Protein AF-A0A9D9ZQ38-F1 (afdb_monomer_lite)

Sequence (98 aa):
MSFVRLKSWVVQSILKEISSECWTDFEYAPDETKEKIIKSEHIESAAFEELITLLTYCQRGEKFCSGHWNSMLRGGYIKSILQRLAYLYKIEPAVEAG

pLDDT: mean 82.94, std 13.67, range [37.09, 94.94]

Secondary structure (DSSP, 8-state):
-------HHHHHHHHHHHTSGGG--TT--HHHHHHHHT-HHHHHH--HHHHHHHHHHHHHGGGTSTTHHHHHHHTTHHHHHHHHHHHHTT--------

Radius of gyration: 13.37 Å; chains: 1; bounding box: 36×29×29 Å

Structure (mmCIF, N/CA/C/O backbone):
data_AF-A0A9D9ZQ38-F1
#
_entry.id   AF-A0A9D9ZQ38-F1
#
loop_
_atom_site.group_PDB
_atom_site.id
_atom_site.type_symbol
_atom_site.label_atom_id
_atom_site.label_alt_id
_atom_site.label_comp_id
_atom_site.label_asym_id
_atom_site.label_entity_id
_atom_site.label_seq_id
_atom_site.pdbx_PDB_ins_code
_atom_site.Cartn_x
_atom_site.Cartn_y
_atom_site.Cartn_z
_atom_site.occupancy
_atom_site.B_iso_or_equiv
_atom_site.auth_seq_id
_atom_site.auth_comp_id
_atom_site.auth_asym_id
_atom_site.auth_atom_id
_atom_site.pdbx_PDB_model_num
ATOM 1 N N . MET A 1 1 ? -15.964 10.453 -18.755 1.00 37.09 1 MET A N 1
ATOM 2 C CA . MET A 1 1 ? -15.495 10.003 -17.425 1.00 37.09 1 MET A CA 1
ATOM 3 C C . MET A 1 1 ? -15.238 11.232 -16.572 1.00 37.09 1 MET A C 1
ATOM 5 O O . MET A 1 1 ? -14.286 11.954 -16.839 1.00 37.09 1 MET A O 1
ATOM 9 N N . SER A 1 2 ? -16.127 11.529 -15.625 1.00 41.75 2 SER A N 1
ATOM 10 C CA . SER A 1 2 ? -15.990 12.695 -14.747 1.00 41.75 2 SER A CA 1
ATOM 11 C C . SER A 1 2 ? -14.831 12.474 -13.780 1.00 41.75 2 SER A C 1
ATOM 13 O O . SER A 1 2 ? -14.806 11.501 -13.030 1.00 41.75 2 SER A O 1
ATOM 15 N N . PHE A 1 3 ? -13.835 13.351 -13.853 1.00 50.41 3 PHE A N 1
ATOM 16 C CA . PHE A 1 3 ? -12.615 13.268 -13.064 1.00 50.41 3 PHE A CA 1
ATOM 17 C C . PHE A 1 3 ? -12.901 13.804 -11.657 1.00 50.41 3 PHE A C 1
ATOM 19 O O . PHE A 1 3 ? -12.984 15.017 -11.462 1.00 50.41 3 PHE A O 1
ATOM 26 N N . VAL A 1 4 ? -13.067 12.921 -10.670 1.00 57.28 4 VAL A N 1
ATOM 27 C CA . VAL A 1 4 ? -13.106 13.344 -9.264 1.00 57.28 4 VAL A CA 1
ATOM 28 C C . VAL A 1 4 ? -11.686 13.746 -8.883 1.00 57.28 4 VAL A C 1
ATOM 30 O O . VAL A 1 4 ? -10.825 12.911 -8.613 1.00 57.28 4 VAL A O 1
ATOM 33 N N . ARG A 1 5 ? -11.407 15.048 -8.933 1.00 64.88 5 ARG A N 1
ATOM 34 C CA . ARG A 1 5 ? -10.124 15.591 -8.496 1.00 64.88 5 ARG A CA 1
ATOM 35 C C . ARG A 1 5 ? -10.133 15.603 -6.970 1.00 64.88 5 ARG A C 1
ATOM 37 O O . ARG A 1 5 ? -10.770 16.466 -6.370 1.00 64.88 5 ARG A O 1
ATOM 44 N N . LEU A 1 6 ? -9.447 14.643 -6.348 1.00 68.94 6 LEU A N 1
ATOM 45 C CA . LEU A 1 6 ? -9.221 14.681 -4.903 1.00 68.94 6 LEU A CA 1
ATOM 46 C C . LEU A 1 6 ? -8.562 16.015 -4.542 1.00 68.94 6 LEU A C 1
ATOM 48 O O . LEU A 1 6 ? -7.630 16.469 -5.216 1.00 68.94 6 LEU A O 1
ATOM 52 N N . LYS A 1 7 ? -9.069 16.661 -3.490 1.00 80.25 7 LYS A N 1
ATOM 53 C CA . LYS A 1 7 ? -8.482 17.906 -2.994 1.00 80.25 7 LYS A CA 1
ATOM 54 C C . LYS A 1 7 ? -7.043 17.622 -2.553 1.00 80.25 7 LYS A C 1
ATOM 56 O O . LYS A 1 7 ? -6.776 16.602 -1.920 1.00 80.25 7 LYS A O 1
ATOM 61 N N . SER A 1 8 ? -6.123 18.541 -2.855 1.00 76.00 8 SER A N 1
ATOM 62 C CA . SER A 1 8 ? -4.689 18.360 -2.566 1.00 76.00 8 SER A CA 1
ATOM 63 C C . SER A 1 8 ? -4.402 18.054 -1.093 1.00 76.00 8 SER A C 1
ATOM 65 O O . SER A 1 8 ? -3.460 17.329 -0.795 1.00 76.00 8 SER A O 1
ATOM 67 N N . TRP A 1 9 ? -5.199 18.590 -0.168 1.00 80.69 9 TRP A N 1
ATOM 68 C CA . TRP A 1 9 ? -5.004 18.346 1.260 1.00 80.69 9 TRP A CA 1
ATOM 69 C C . TRP A 1 9 ? -5.408 16.925 1.676 1.00 80.69 9 TRP A C 1
ATOM 71 O O . TRP A 1 9 ? -4.728 16.342 2.505 1.00 80.69 9 TRP A O 1
ATOM 81 N N . VAL A 1 10 ? -6.438 16.322 1.064 1.00 82.94 10 VAL A N 1
ATOM 82 C CA . VAL A 1 10 ? -6.830 14.918 1.332 1.00 82.94 10 VAL A CA 1
ATOM 83 C C . VAL A 1 10 ? -5.684 13.989 0.954 1.00 82.94 10 VAL A C 1
ATOM 85 O O . VAL A 1 10 ? -5.262 13.131 1.721 1.00 82.94 10 VAL A O 1
ATOM 88 N N . VAL A 1 11 ? -5.148 14.232 -0.237 1.00 80.62 11 VAL A N 1
ATOM 89 C CA . VAL A 1 11 ? -3.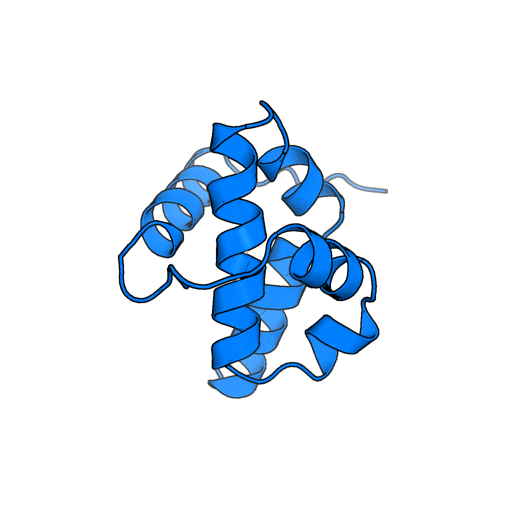974 13.568 -0.792 1.00 80.62 11 VAL A CA 1
ATOM 90 C C . VAL A 1 11 ? -2.780 13.634 0.170 1.00 80.62 11 VAL A C 1
ATOM 92 O O . VAL A 1 11 ? -2.182 12.608 0.483 1.00 80.62 11 VAL A O 1
ATOM 95 N N . GLN A 1 12 ? -2.463 14.828 0.674 1.00 82.00 12 GLN A N 1
ATOM 96 C CA . GLN A 1 12 ? -1.349 15.038 1.601 1.00 82.00 12 GLN A CA 1
ATOM 97 C C . GLN A 1 12 ? -1.586 14.381 2.965 1.00 82.00 12 GLN A C 1
ATOM 99 O O . GLN A 1 12 ? -0.647 13.829 3.533 1.00 82.00 12 GLN A O 1
ATOM 104 N N . SER A 1 13 ? -2.818 14.399 3.479 1.00 86.69 13 SER A N 1
ATOM 105 C CA . SER A 1 13 ? -3.163 13.734 4.739 1.00 86.69 13 SER A CA 1
ATOM 106 C C . SER A 1 13 ? -2.983 12.222 4.647 1.00 86.69 13 SER A C 1
ATOM 108 O O . SER A 1 13 ? -2.366 11.637 5.530 1.00 86.69 13 SER A O 1
ATOM 110 N N . ILE A 1 14 ? -3.446 11.601 3.556 1.00 84.44 14 ILE A N 1
ATOM 111 C CA . ILE A 1 14 ? -3.247 10.164 3.320 1.00 84.44 14 ILE A CA 1
ATOM 112 C C . ILE A 1 14 ? -1.754 9.855 3.227 1.00 84.44 14 ILE A C 1
ATOM 114 O O . ILE A 1 14 ? -1.285 8.959 3.915 1.00 84.44 14 ILE A O 1
ATOM 118 N N . LEU A 1 15 ? -1.003 10.621 2.426 1.00 82.31 15 LEU A N 1
ATOM 119 C CA . LEU A 1 15 ? 0.447 10.455 2.281 1.00 82.31 15 LEU A 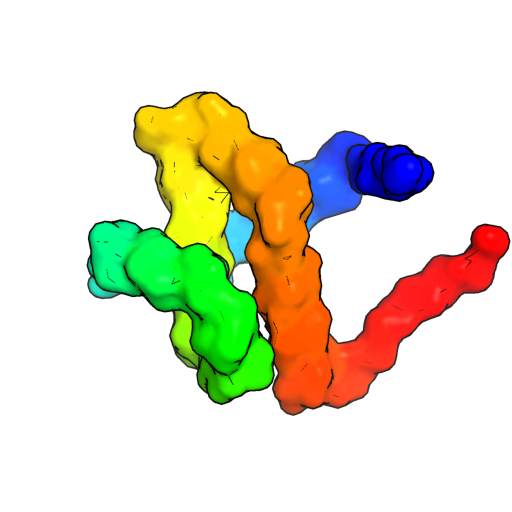CA 1
ATOM 120 C C . LEU A 1 15 ? 1.184 10.518 3.614 1.00 82.31 15 LEU A C 1
ATOM 122 O O . LEU A 1 15 ? 2.085 9.722 3.861 1.00 82.31 15 LEU A O 1
ATOM 126 N N . LYS A 1 16 ? 0.802 11.475 4.459 1.00 85.81 16 LYS A N 1
ATOM 127 C CA . LYS A 1 16 ? 1.372 11.629 5.789 1.00 85.81 16 LYS A CA 1
ATOM 128 C C . LYS A 1 16 ? 1.053 10.417 6.662 1.00 85.81 16 LYS A C 1
ATOM 130 O O . LYS A 1 16 ? 1.964 9.883 7.283 1.00 85.81 16 LYS A O 1
ATOM 135 N N . GLU A 1 17 ? -0.196 9.963 6.673 1.00 89.69 17 GLU A N 1
ATOM 136 C CA . GLU A 1 17 ? -0.626 8.838 7.507 1.00 89.69 17 GLU A CA 1
ATOM 137 C C . GLU A 1 17 ? 0.069 7.528 7.113 1.00 89.69 17 GLU A C 1
ATOM 139 O O . GLU A 1 17 ? 0.714 6.894 7.948 1.00 89.69 17 GLU A O 1
ATOM 144 N N . ILE A 1 18 ? 0.045 7.176 5.822 1.00 87.94 18 ILE A N 1
ATOM 145 C CA . ILE A 1 18 ? 0.663 5.936 5.319 1.00 87.94 18 ILE A CA 1
ATOM 146 C C . ILE A 1 18 ? 2.197 5.962 5.376 1.00 87.94 18 ILE A C 1
ATOM 148 O O . ILE A 1 18 ? 2.836 4.950 5.120 1.00 87.94 18 ILE A O 1
ATOM 152 N N . SER A 1 19 ? 2.804 7.118 5.664 1.00 84.44 19 SER A N 1
ATOM 153 C CA . SER A 1 19 ? 4.254 7.233 5.861 1.00 84.44 19 SER A CA 1
ATOM 154 C C . SER A 1 19 ? 4.714 6.906 7.283 1.00 84.44 19 SER A C 1
ATOM 156 O O . SER A 1 19 ? 5.917 6.900 7.539 1.00 84.44 19 SER A O 1
ATOM 158 N N . SER A 1 20 ? 3.783 6.668 8.210 1.00 87.94 20 SER A N 1
ATOM 159 C CA . SER A 1 20 ? 4.119 6.258 9.573 1.00 87.94 20 SER A CA 1
ATOM 160 C C . SER A 1 20 ? 4.586 4.797 9.629 1.00 87.94 20 SER A C 1
ATOM 162 O O . SER A 1 20 ? 4.274 3.981 8.759 1.00 87.94 20 SER A O 1
ATOM 164 N N . GLU A 1 21 ? 5.369 4.467 10.659 1.00 83.94 21 GLU A N 1
ATOM 165 C CA . GLU A 1 21 ? 6.060 3.173 10.768 1.00 83.94 21 GLU A CA 1
ATOM 166 C C . GLU A 1 21 ? 5.101 1.977 10.781 1.00 83.94 21 GLU A C 1
ATOM 168 O O . GLU A 1 21 ? 5.414 0.940 10.208 1.00 83.94 21 GLU A O 1
ATOM 173 N N . CYS A 1 22 ? 3.904 2.125 11.357 1.00 85.81 22 CYS A N 1
ATOM 174 C CA . CYS A 1 22 ? 2.904 1.056 11.407 1.00 85.81 22 CYS A CA 1
ATOM 175 C C . CYS A 1 22 ? 2.264 0.725 10.048 1.00 85.81 22 CYS A C 1
ATOM 177 O O . CYS A 1 22 ? 1.647 -0.328 9.917 1.00 85.81 22 CYS A O 1
ATOM 179 N N . TRP A 1 23 ? 2.425 1.593 9.045 1.00 88.25 23 TRP A N 1
ATOM 180 C CA . TRP A 1 23 ? 1.942 1.391 7.675 1.00 88.25 23 TRP A CA 1
ATOM 181 C C . TRP A 1 23 ? 3.074 1.103 6.683 1.00 88.25 23 TRP A C 1
ATOM 183 O O . TRP A 1 23 ? 2.849 1.130 5.473 1.00 88.25 23 TRP A O 1
ATOM 193 N N . THR A 1 24 ? 4.285 0.835 7.181 1.00 90.31 24 THR A N 1
ATOM 194 C CA . THR A 1 24 ? 5.467 0.613 6.349 1.00 90.31 24 THR A CA 1
ATOM 195 C C . THR A 1 24 ? 6.020 -0.792 6.548 1.00 90.31 24 THR A C 1
ATOM 197 O O . THR A 1 24 ? 6.540 -1.128 7.607 1.00 90.31 24 THR A O 1
ATOM 200 N N . ASP A 1 25 ? 5.987 -1.588 5.485 1.00 92.50 25 ASP A N 1
ATOM 201 C CA . ASP A 1 25 ? 6.709 -2.852 5.392 1.00 92.50 25 ASP A CA 1
ATOM 202 C C . ASP A 1 25 ? 8.153 -2.587 4.932 1.00 92.50 25 ASP A C 1
ATOM 204 O O . ASP A 1 25 ? 8.429 -2.273 3.770 1.00 92.50 25 ASP A O 1
ATOM 208 N N . PHE A 1 26 ? 9.106 -2.654 5.861 1.00 88.12 26 PHE A N 1
ATOM 209 C CA . PHE A 1 26 ? 10.514 -2.391 5.554 1.00 88.12 26 PHE A CA 1
ATOM 210 C C . PHE A 1 26 ? 11.193 -3.518 4.772 1.00 88.12 26 PHE A C 1
ATOM 212 O O . PHE A 1 26 ? 12.234 -3.261 4.165 1.00 88.12 26 PHE A O 1
ATOM 219 N N . GLU A 1 27 ? 10.609 -4.716 4.759 1.00 91.44 27 GLU A N 1
ATOM 220 C CA . GLU A 1 27 ? 11.178 -5.914 4.138 1.00 91.44 27 GLU A CA 1
ATOM 221 C C . GLU A 1 27 ? 10.526 -6.242 2.784 1.00 91.44 27 GLU A C 1
ATOM 223 O O . GLU A 1 27 ? 10.881 -7.237 2.152 1.00 91.44 27 GLU A O 1
ATOM 228 N N . TYR A 1 28 ? 9.618 -5.387 2.297 1.00 91.69 28 TYR A N 1
ATOM 229 C CA . TYR A 1 28 ? 8.912 -5.617 1.038 1.00 91.69 28 TYR A CA 1
ATOM 230 C C . TYR A 1 28 ? 9.851 -5.726 -0.179 1.00 91.69 28 TYR A C 1
ATOM 232 O O . TYR A 1 28 ? 10.829 -4.983 -0.321 1.00 91.69 28 TYR A O 1
ATOM 240 N N . ALA A 1 29 ? 9.496 -6.607 -1.117 1.00 92.38 29 ALA A N 1
ATOM 241 C CA . ALA A 1 29 ? 10.179 -6.768 -2.398 1.00 92.38 29 ALA A CA 1
ATOM 242 C C . ALA A 1 29 ? 9.493 -5.911 -3.487 1.00 92.38 29 ALA A C 1
ATOM 244 O O . ALA A 1 29 ? 8.357 -6.216 -3.871 1.00 92.38 29 ALA A O 1
ATOM 245 N N . PRO A 1 30 ? 10.131 -4.847 -4.024 1.00 89.69 30 PRO A N 1
ATOM 246 C CA . PRO A 1 30 ? 9.464 -3.911 -4.934 1.00 89.69 30 PRO A CA 1
ATOM 247 C C . PRO A 1 30 ? 8.959 -4.543 -6.236 1.00 89.69 30 PRO A C 1
ATOM 249 O O . PRO A 1 30 ? 7.855 -4.223 -6.676 1.00 89.69 30 PRO A O 1
ATOM 252 N N . ASP A 1 31 ? 9.744 -5.433 -6.846 1.00 89.94 31 ASP A N 1
ATOM 253 C CA . ASP A 1 31 ? 9.388 -6.060 -8.123 1.00 89.94 31 ASP A CA 1
ATOM 254 C C . ASP A 1 31 ? 8.220 -7.041 -7.963 1.00 89.94 31 ASP A C 1
ATOM 256 O O . ASP A 1 31 ? 7.242 -6.961 -8.706 1.00 89.94 31 ASP A O 1
ATOM 260 N N . GLU A 1 32 ? 8.246 -7.881 -6.927 1.00 92.12 32 GLU A N 1
ATOM 261 C CA . GLU A 1 32 ? 7.137 -8.787 -6.604 1.00 92.12 32 GLU A CA 1
ATOM 262 C C . GLU A 1 32 ? 5.858 -8.010 -6.268 1.00 92.12 32 GLU A C 1
ATOM 264 O O . GLU A 1 32 ? 4.766 -8.331 -6.741 1.00 92.12 32 GLU A O 1
ATOM 269 N N . THR A 1 33 ? 5.990 -6.930 -5.493 1.00 92.06 33 THR A N 1
ATOM 270 C CA . THR A 1 33 ? 4.845 -6.101 -5.096 1.00 92.06 33 THR A CA 1
ATOM 271 C C . THR A 1 33 ? 4.233 -5.384 -6.301 1.00 92.06 33 THR A C 1
ATOM 273 O O . THR A 1 33 ? 3.010 -5.262 -6.401 1.00 92.06 33 THR A O 1
ATOM 276 N N . LYS A 1 34 ? 5.056 -4.973 -7.273 1.00 90.69 34 LYS A N 1
ATOM 277 C CA . LYS A 1 34 ? 4.585 -4.424 -8.550 1.00 90.69 34 LYS A CA 1
ATOM 278 C C . LYS A 1 34 ? 3.768 -5.443 -9.346 1.00 90.69 34 LYS A C 1
ATOM 280 O O . LYS A 1 34 ? 2.739 -5.089 -9.915 1.00 90.69 34 LYS A O 1
ATOM 285 N N . GLU A 1 35 ? 4.204 -6.697 -9.415 1.00 91.12 35 GLU A N 1
ATOM 286 C CA . GLU A 1 35 ? 3.456 -7.736 -10.136 1.00 91.12 35 GLU A CA 1
ATOM 287 C C . GLU A 1 35 ? 2.107 -8.045 -9.482 1.00 91.12 35 GLU A C 1
ATOM 289 O O . GLU A 1 35 ? 1.123 -8.328 -10.173 1.00 91.12 35 GLU A O 1
ATOM 294 N N . LYS A 1 36 ? 2.058 -7.964 -8.151 1.00 90.69 36 LYS A N 1
ATOM 295 C CA . LYS A 1 36 ? 0.846 -8.144 -7.354 1.00 90.69 36 LYS A CA 1
ATOM 296 C C . LYS A 1 36 ? -0.137 -6.985 -7.521 1.00 90.69 36 LYS A C 1
ATOM 298 O O . LYS A 1 36 ? -1.307 -7.229 -7.796 1.00 90.69 36 LYS A O 1
ATOM 303 N N . ILE A 1 37 ? 0.321 -5.734 -7.416 1.00 90.44 37 ILE A N 1
ATOM 304 C CA . ILE A 1 37 ? -0.570 -4.559 -7.414 1.00 90.44 37 ILE A CA 1
ATOM 305 C C . ILE A 1 37 ? -1.300 -4.346 -8.746 1.00 90.44 37 ILE A C 1
ATOM 307 O O . ILE A 1 37 ? -2.413 -3.828 -8.769 1.00 90.44 37 ILE A O 1
ATOM 311 N N . ILE A 1 38 ? -0.703 -4.777 -9.861 1.00 88.94 38 ILE A N 1
ATOM 312 C CA . ILE A 1 38 ? -1.311 -4.672 -11.197 1.00 88.94 38 ILE A CA 1
ATOM 313 C C . ILE A 1 38 ? -2.519 -5.622 -11.342 1.00 88.94 38 ILE A C 1
ATOM 315 O O . ILE A 1 38 ? -3.384 -5.397 -12.188 1.00 88.94 38 ILE A O 1
ATOM 319 N N . LYS A 1 39 ? -2.617 -6.666 -10.509 1.00 89.25 39 LYS A N 1
ATOM 320 C CA . LYS A 1 39 ? -3.714 -7.641 -10.527 1.00 89.25 39 LYS A CA 1
ATOM 321 C C . LYS A 1 39 ? -4.803 -7.205 -9.544 1.00 89.25 39 LYS A C 1
ATOM 323 O O . LYS A 1 39 ? -4.651 -7.372 -8.337 1.00 89.25 39 LYS A O 1
ATOM 328 N N . SER A 1 40 ? -5.924 -6.683 -10.045 1.00 82.38 40 SER A N 1
ATOM 329 C CA . SER A 1 40 ? -7.032 -6.201 -9.198 1.00 82.38 40 SER A CA 1
ATOM 330 C C . SER A 1 40 ? -7.558 -7.269 -8.232 1.00 82.38 40 SER A C 1
ATOM 332 O O . SER A 1 40 ? -7.753 -6.988 -7.052 1.00 82.38 40 SER A O 1
ATOM 334 N N . GLU A 1 41 ? -7.675 -8.512 -8.703 1.00 89.75 41 GLU A N 1
ATOM 335 C CA . GLU A 1 41 ? -8.099 -9.679 -7.913 1.00 89.75 41 GLU A CA 1
ATOM 336 C C . GLU A 1 41 ? -7.204 -9.926 -6.688 1.00 89.75 41 GLU A C 1
ATOM 338 O O . GLU A 1 41 ? -7.654 -10.431 -5.656 1.00 89.75 41 GLU A O 1
ATOM 343 N N . HIS A 1 42 ? -5.925 -9.548 -6.779 1.00 92.44 42 HIS A N 1
ATOM 344 C CA . HIS A 1 42 ? -4.990 -9.689 -5.672 1.00 92.44 42 HIS A CA 1
ATOM 345 C C . HIS A 1 42 ? -5.313 -8.699 -4.550 1.00 92.44 42 HIS A C 1
ATOM 347 O O . HIS A 1 42 ? -5.369 -9.086 -3.389 1.00 92.44 42 HIS A O 1
ATOM 353 N N . ILE A 1 43 ? -5.615 -7.441 -4.889 1.00 93.44 43 ILE A N 1
ATOM 354 C CA . ILE A 1 43 ? -5.997 -6.417 -3.903 1.00 93.44 43 ILE A CA 1
ATOM 355 C C . ILE A 1 43 ? -7.319 -6.794 -3.221 1.00 93.44 43 ILE A C 1
ATOM 357 O O . ILE A 1 43 ? -7.463 -6.638 -2.011 1.00 93.44 43 ILE A O 1
ATOM 361 N N . GLU A 1 44 ? -8.281 -7.314 -3.984 1.00 92.44 44 GLU A N 1
ATOM 362 C CA . GLU A 1 44 ? -9.604 -7.692 -3.472 1.00 92.44 44 GLU A CA 1
ATOM 363 C C . GLU A 1 44 ? -9.554 -8.846 -2.460 1.00 92.44 44 GLU A C 1
ATOM 365 O O . GLU A 1 44 ? -10.354 -8.886 -1.521 1.00 92.44 44 GLU A O 1
ATOM 370 N N . SER A 1 45 ? -8.605 -9.769 -2.630 1.00 93.19 45 SER A N 1
ATOM 371 C CA . SER A 1 45 ? -8.439 -10.950 -1.776 1.00 93.19 45 SER A CA 1
ATOM 372 C C . SER A 1 45 ? -7.379 -10.782 -0.681 1.00 93.19 45 SER A C 1
ATOM 374 O O . SER A 1 45 ? -7.370 -11.565 0.270 1.00 93.19 45 SER A O 1
ATOM 376 N N . ALA A 1 46 ? -6.538 -9.744 -0.761 1.00 94.94 46 ALA A N 1
ATOM 377 C CA . ALA A 1 46 ? -5.421 -9.515 0.150 1.00 94.94 46 ALA A CA 1
ATOM 378 C C . ALA A 1 46 ? -5.835 -9.450 1.634 1.00 94.94 46 ALA A C 1
ATOM 380 O O . ALA A 1 46 ? -6.905 -8.935 2.002 1.00 94.94 46 ALA A O 1
ATOM 381 N N . ALA A 1 47 ? -4.951 -9.990 2.475 1.00 94.44 47 ALA A N 1
ATOM 382 C CA . ALA A 1 47 ? -4.97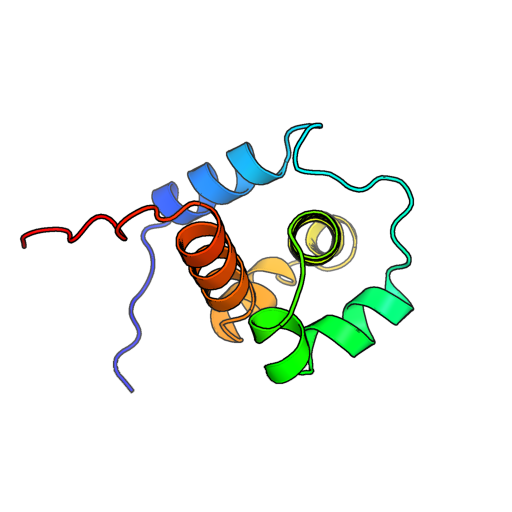5 -9.864 3.928 1.00 94.44 47 ALA A CA 1
ATOM 383 C C . ALA A 1 47 ? -4.379 -8.520 4.372 1.00 94.44 47 ALA A C 1
ATOM 385 O O . ALA A 1 47 ? -3.791 -7.799 3.568 1.00 94.44 47 ALA A O 1
ATOM 386 N N . PHE A 1 48 ? -4.534 -8.181 5.652 1.00 93.00 48 PHE A N 1
ATOM 387 C CA . PHE A 1 48 ? -4.105 -6.890 6.188 1.00 93.00 48 PHE A CA 1
ATOM 388 C C . PHE A 1 48 ? -2.617 -6.616 5.947 1.00 93.00 48 PHE A C 1
ATOM 390 O O . PHE A 1 48 ? -2.275 -5.566 5.415 1.00 93.00 48 PHE A O 1
ATOM 397 N N . GLU A 1 49 ? -1.755 -7.576 6.264 1.00 92.56 49 GLU A N 1
ATOM 398 C CA . GLU A 1 49 ? -0.301 -7.467 6.141 1.00 92.56 49 GLU A CA 1
ATOM 399 C C . GLU A 1 49 ? 0.115 -7.196 4.688 1.00 92.56 49 GLU A C 1
ATOM 401 O O . GLU A 1 49 ? 0.896 -6.290 4.420 1.00 92.56 49 GLU A O 1
ATOM 406 N N . GLU A 1 50 ? -0.494 -7.896 3.729 1.00 94.31 50 GLU A N 1
ATOM 407 C CA . GLU A 1 50 ? -0.235 -7.678 2.301 1.00 94.31 50 GLU A CA 1
ATOM 408 C C . GLU A 1 50 ? -0.727 -6.293 1.840 1.00 94.31 50 GLU A C 1
ATOM 410 O O . GLU A 1 50 ? -0.091 -5.644 1.014 1.00 94.31 50 GLU A O 1
ATOM 415 N N . LEU A 1 51 ? -1.830 -5.778 2.396 1.00 94.44 51 LEU A N 1
ATOM 416 C CA . LEU A 1 51 ? -2.286 -4.414 2.098 1.00 94.44 51 LEU A CA 1
ATOM 417 C C . LEU A 1 51 ? -1.285 -3.361 2.597 1.00 94.44 51 LEU A C 1
ATOM 419 O O . LEU A 1 51 ? -1.118 -2.339 1.926 1.00 94.44 51 LEU A O 1
ATOM 423 N N . ILE A 1 52 ? -0.590 -3.610 3.716 1.00 93.81 52 ILE A N 1
ATOM 424 C CA . ILE A 1 52 ? 0.519 -2.761 4.187 1.00 93.81 52 ILE A CA 1
ATOM 425 C C . ILE A 1 52 ? 1.676 -2.782 3.185 1.00 93.81 52 ILE A C 1
ATOM 427 O O . ILE A 1 52 ? 2.172 -1.720 2.799 1.00 93.81 52 ILE A O 1
ATOM 431 N N . THR A 1 53 ? 2.065 -3.959 2.692 1.00 94.81 53 THR A N 1
ATOM 432 C CA . THR A 1 53 ? 3.097 -4.112 1.652 1.00 94.81 53 THR A CA 1
ATOM 433 C C . THR A 1 53 ? 2.720 -3.351 0.370 1.00 94.81 53 THR A C 1
ATOM 435 O O . THR A 1 53 ? 3.517 -2.571 -0.161 1.00 94.81 53 THR A O 1
ATOM 438 N N . LEU A 1 54 ? 1.474 -3.478 -0.099 1.00 94.06 54 LEU A N 1
ATOM 439 C CA . LEU A 1 54 ? 0.977 -2.773 -1.290 1.00 94.06 54 LEU A CA 1
ATOM 440 C C . LEU A 1 54 ? 0.942 -1.244 -1.103 1.00 94.06 54 LEU A C 1
ATOM 442 O O . LEU A 1 54 ? 1.297 -0.494 -2.021 1.00 94.06 54 LEU A O 1
ATOM 446 N N . LEU A 1 55 ? 0.543 -0.759 0.079 1.00 92.50 55 LEU A N 1
ATOM 447 C CA . LEU A 1 55 ? 0.600 0.669 0.417 1.00 92.50 55 LEU A CA 1
ATOM 448 C C . LEU A 1 55 ? 2.038 1.177 0.475 1.00 92.50 55 LEU A C 1
ATOM 450 O O . LEU A 1 55 ? 2.324 2.269 -0.025 1.00 92.50 55 LEU A O 1
ATOM 454 N N . THR A 1 56 ? 2.944 0.369 1.020 1.00 92.19 56 THR A N 1
ATOM 455 C CA . THR A 1 56 ? 4.369 0.685 1.097 1.00 92.19 56 THR A CA 1
ATOM 456 C C . THR A 1 56 ? 4.962 0.868 -0.293 1.00 92.19 56 THR A C 1
ATOM 458 O O . THR A 1 56 ? 5.659 1.856 -0.532 1.00 92.19 56 THR A O 1
ATOM 461 N N . TYR A 1 57 ? 4.627 -0.010 -1.242 1.00 92.12 57 TYR A N 1
ATOM 462 C CA . TYR A 1 57 ? 5.023 0.147 -2.641 1.00 92.12 57 TYR A CA 1
ATOM 463 C C . TYR A 1 57 ? 4.536 1.481 -3.224 1.00 92.12 57 TYR A C 1
ATOM 465 O O . TYR A 1 57 ? 5.335 2.247 -3.769 1.00 92.12 57 TYR A O 1
ATOM 473 N N . CYS A 1 58 ? 3.253 1.812 -3.029 1.00 89.38 58 CYS A N 1
ATOM 474 C CA . CYS A 1 58 ? 2.680 3.068 -3.516 1.00 89.38 58 CYS A CA 1
ATOM 475 C C . CYS A 1 58 ? 3.373 4.306 -2.925 1.00 89.38 58 CYS A C 1
ATOM 477 O O . CYS A 1 58 ? 3.569 5.299 -3.628 1.00 89.38 58 CYS A O 1
ATOM 479 N N . GLN A 1 59 ? 3.715 4.270 -1.634 1.00 87.25 59 GLN A N 1
ATOM 480 C CA . GLN A 1 59 ? 4.332 5.386 -0.914 1.00 87.25 59 GLN A CA 1
ATOM 481 C C . GLN A 1 59 ? 5.813 5.543 -1.270 1.00 87.25 59 GLN A C 1
ATOM 483 O O . GLN A 1 59 ? 6.272 6.650 -1.566 1.00 87.25 59 GLN A O 1
ATOM 488 N N . ARG A 1 60 ? 6.570 4.441 -1.268 1.00 83.06 60 ARG A N 1
ATOM 489 C CA . ARG A 1 60 ? 8.027 4.465 -1.444 1.00 83.06 60 ARG A CA 1
ATOM 490 C C . ARG A 1 60 ? 8.445 4.635 -2.894 1.00 83.06 60 ARG A C 1
ATOM 492 O O . ARG A 1 60 ? 9.526 5.175 -3.120 1.00 83.06 60 ARG A O 1
ATOM 499 N N . GLY A 1 61 ? 7.611 4.255 -3.864 1.00 77.69 61 GLY A N 1
ATOM 500 C CA . GLY A 1 61 ? 7.903 4.451 -5.286 1.00 77.69 61 GLY A CA 1
ATOM 501 C C . GLY A 1 61 ? 8.151 5.919 -5.666 1.00 77.69 61 GLY A C 1
ATOM 502 O O . 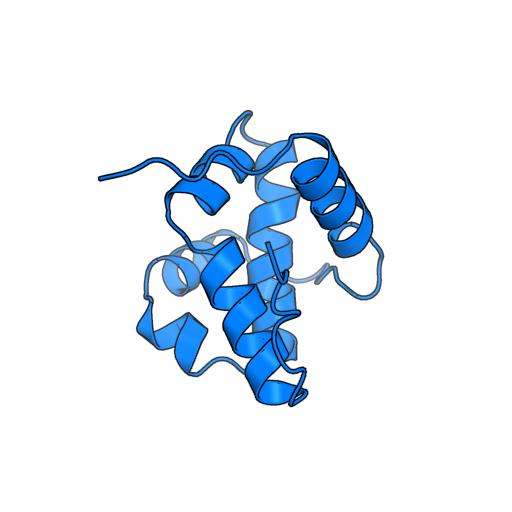GLY A 1 61 ? 8.970 6.192 -6.543 1.00 77.69 61 GLY A O 1
ATOM 503 N N . GLU A 1 62 ? 7.548 6.874 -4.946 1.00 74.44 62 GLU A N 1
ATOM 504 C CA . GLU A 1 62 ? 7.758 8.316 -5.163 1.00 74.44 62 GLU A CA 1
ATOM 505 C C . GLU A 1 62 ? 9.194 8.766 -4.834 1.00 74.44 62 GLU A C 1
ATOM 507 O O . GLU A 1 62 ? 9.694 9.715 -5.433 1.00 74.44 62 GLU A O 1
ATOM 512 N N . LYS A 1 63 ? 9.905 8.057 -3.939 1.00 66.06 63 LYS A N 1
ATOM 513 C CA . LYS A 1 63 ? 11.324 8.341 -3.649 1.00 66.06 63 LYS A CA 1
ATOM 514 C C . LYS A 1 63 ? 12.234 8.078 -4.855 1.00 66.06 63 LYS A C 1
ATOM 516 O O . LYS A 1 63 ? 13.337 8.614 -4.898 1.00 66.06 63 LYS A O 1
ATOM 521 N N . PHE A 1 64 ? 11.787 7.257 -5.805 1.00 60.19 64 PHE A N 1
ATOM 522 C CA . PHE A 1 64 ? 12.581 6.806 -6.951 1.00 60.19 64 PHE A CA 1
ATOM 523 C C . PHE A 1 64 ? 12.071 7.358 -8.286 1.00 60.19 64 PHE A C 1
ATOM 525 O O . PHE A 1 64 ? 12.848 7.503 -9.227 1.00 60.19 64 PHE A O 1
ATOM 532 N N . CYS A 1 65 ? 10.778 7.674 -8.380 1.00 63.53 65 CYS A N 1
ATOM 533 C CA . CYS A 1 65 ? 10.155 8.204 -9.584 1.00 63.53 65 CYS A CA 1
ATOM 534 C C . CYS A 1 65 ? 9.112 9.260 -9.212 1.00 63.53 65 CYS A C 1
ATOM 536 O O . CYS A 1 65 ? 8.086 8.948 -8.604 1.00 63.53 65 CYS A O 1
ATOM 538 N N . SER A 1 66 ? 9.364 10.510 -9.601 1.00 68.88 66 SER A N 1
ATOM 539 C CA . SER A 1 66 ? 8.405 11.591 -9.400 1.00 68.88 66 SER A CA 1
ATOM 540 C C . SER A 1 66 ? 7.116 11.315 -10.178 1.00 68.88 66 SER A C 1
ATOM 542 O O . SER A 1 66 ? 7.127 11.008 -11.371 1.00 68.88 66 SER A O 1
ATOM 544 N N . GLY A 1 67 ? 5.978 11.411 -9.493 1.00 78.31 67 GLY A N 1
ATOM 545 C CA . GLY A 1 67 ? 4.665 11.113 -10.057 1.00 78.31 67 GLY A CA 1
ATOM 546 C C . GLY A 1 67 ? 4.248 9.642 -9.987 1.00 78.31 67 GLY A C 1
ATOM 547 O O . GLY A 1 67 ? 3.155 9.321 -10.465 1.00 78.31 67 GLY A O 1
ATOM 548 N N . HIS A 1 68 ? 5.038 8.762 -9.363 1.00 85.88 68 HIS A N 1
ATOM 549 C CA . HIS A 1 68 ? 4.634 7.383 -9.084 1.00 85.88 68 HIS A CA 1
ATOM 550 C C . HIS A 1 68 ? 3.318 7.345 -8.304 1.00 85.88 68 HIS A C 1
ATOM 552 O O . HIS A 1 68 ? 2.371 6.661 -8.688 1.00 85.88 68 HIS A O 1
ATOM 558 N N . TRP A 1 69 ? 3.207 8.163 -7.265 1.00 83.31 69 TRP A N 1
ATOM 559 C CA . TRP A 1 69 ? 2.028 8.220 -6.419 1.00 83.31 69 TRP A CA 1
ATOM 560 C C . TRP A 1 69 ? 0.794 8.747 -7.169 1.00 83.31 69 TRP A C 1
ATOM 562 O O . TRP A 1 69 ? -0.315 8.235 -7.020 1.00 83.31 69 TRP A O 1
ATOM 572 N N . ASN A 1 70 ? 0.993 9.715 -8.068 1.00 82.88 70 ASN A N 1
ATOM 573 C CA . ASN A 1 70 ? -0.055 10.202 -8.968 1.00 82.88 70 ASN A CA 1
ATOM 574 C C . ASN A 1 70 ? -0.516 9.099 -9.940 1.00 82.88 70 ASN A C 1
ATOM 576 O O . ASN A 1 70 ? -1.710 8.977 -10.207 1.00 82.88 70 ASN A O 1
ATOM 580 N N . SER A 1 71 ? 0.407 8.264 -10.429 1.00 87.31 71 SER A N 1
ATOM 581 C CA . SER A 1 71 ? 0.076 7.073 -11.220 1.00 87.31 71 SER A CA 1
ATOM 582 C C . SER A 1 71 ? -0.732 6.064 -10.397 1.00 87.31 71 SER A C 1
ATOM 584 O O . SER A 1 71 ? -1.775 5.598 -10.856 1.00 87.31 71 SER A O 1
ATOM 586 N N . MET A 1 72 ? -0.331 5.806 -9.146 1.00 89.81 72 MET A N 1
ATOM 587 C CA . MET A 1 72 ? -1.030 4.873 -8.257 1.00 89.81 72 MET A CA 1
ATOM 588 C C . MET A 1 72 ? -2.454 5.328 -7.916 1.00 89.81 72 MET A C 1
ATOM 590 O O . MET A 1 72 ? -3.390 4.525 -7.902 1.00 89.81 72 MET A O 1
ATOM 594 N N . LEU A 1 73 ? -2.641 6.632 -7.698 1.00 85.50 73 LEU A N 1
ATOM 595 C CA . LEU A 1 73 ? -3.962 7.228 -7.517 1.00 85.50 73 LEU A CA 1
ATOM 596 C C . LEU A 1 73 ? -4.820 7.117 -8.779 1.00 85.50 73 LEU A C 1
ATOM 598 O O . LEU A 1 73 ? -5.979 6.714 -8.701 1.00 85.50 73 LEU A O 1
ATOM 602 N N . ARG A 1 74 ? -4.269 7.493 -9.940 1.00 85.25 74 ARG A N 1
ATOM 603 C CA . ARG A 1 74 ? -5.002 7.498 -11.218 1.00 85.25 74 ARG A CA 1
ATOM 604 C C . ARG A 1 74 ? -5.373 6.099 -11.682 1.00 85.25 74 ARG A C 1
ATOM 606 O O . ARG A 1 74 ? -6.437 5.936 -12.268 1.00 85.25 74 ARG A O 1
ATOM 613 N N . GLY A 1 75 ? -4.526 5.115 -11.395 1.00 87.81 75 GLY A N 1
ATOM 614 C CA . GLY A 1 75 ? -4.804 3.703 -11.633 1.00 87.81 75 GLY A CA 1
ATOM 615 C C . GLY A 1 75 ? -5.846 3.111 -10.682 1.00 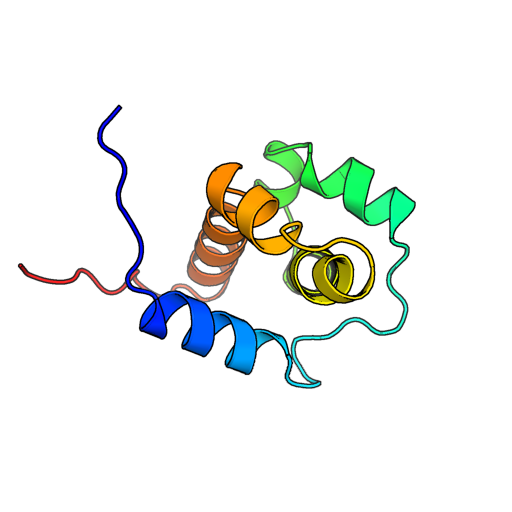87.81 75 GLY A C 1
ATOM 616 O O . GLY A 1 75 ? -6.292 1.995 -10.901 1.00 87.81 75 GLY A O 1
ATOM 617 N N . GLY A 1 76 ? -6.258 3.839 -9.637 1.00 89.50 76 GLY A N 1
ATOM 618 C CA . GLY A 1 76 ? -7.254 3.368 -8.674 1.00 89.50 76 GLY A CA 1
ATOM 619 C C . GLY A 1 76 ? -6.721 2.354 -7.657 1.00 89.50 76 GLY A C 1
ATOM 620 O O . GLY A 1 76 ? -7.504 1.846 -6.854 1.00 89.50 76 GLY A O 1
ATOM 621 N N . TYR A 1 77 ? -5.412 2.089 -7.632 1.00 91.88 77 TYR A N 1
ATOM 622 C CA . TYR A 1 77 ? -4.806 1.103 -6.733 1.00 91.88 77 TYR A CA 1
ATOM 623 C C . TYR A 1 77 ? -4.943 1.522 -5.268 1.00 91.88 77 TYR A C 1
ATOM 625 O O . TYR A 1 77 ? -5.474 0.766 -4.460 1.00 91.88 77 TYR A O 1
ATOM 633 N N . ILE A 1 78 ? -4.587 2.772 -4.940 1.00 89.75 78 ILE A N 1
ATOM 634 C CA . ILE A 1 78 ? -4.725 3.311 -3.573 1.00 89.75 78 ILE A CA 1
ATOM 635 C C . ILE A 1 78 ? -6.185 3.252 -3.112 1.00 89.75 78 ILE A C 1
ATOM 637 O O . ILE A 1 78 ? -6.465 2.847 -1.988 1.00 89.75 78 ILE A O 1
ATOM 641 N N . LYS A 1 79 ? -7.135 3.603 -3.989 1.00 89.88 79 LYS A N 1
ATOM 642 C CA . LYS A 1 79 ? -8.567 3.516 -3.677 1.00 89.88 79 LYS A CA 1
ATOM 643 C C . LYS A 1 79 ? -8.975 2.075 -3.355 1.00 89.88 79 LYS A C 1
ATOM 645 O O . LYS A 1 79 ? -9.644 1.859 -2.351 1.00 89.88 79 LYS A O 1
ATOM 650 N N . SER A 1 80 ? -8.565 1.117 -4.181 1.00 92.88 80 SER A N 1
ATOM 651 C CA . SER A 1 80 ? -8.920 -0.298 -4.020 1.00 92.88 80 SER A CA 1
ATOM 652 C C . SER A 1 80 ? -8.358 -0.875 -2.719 1.00 92.88 80 SER A C 1
ATOM 654 O O . SER A 1 80 ? -9.077 -1.546 -1.982 1.00 92.88 80 SER A O 1
ATOM 656 N N . ILE A 1 81 ? -7.111 -0.532 -2.379 1.00 93.38 81 ILE A N 1
ATOM 657 C CA . ILE A 1 81 ? -6.480 -0.936 -1.116 1.00 93.38 81 ILE A CA 1
ATOM 658 C C . ILE A 1 81 ? -7.244 -0.361 0.085 1.00 93.38 81 ILE A C 1
ATOM 660 O O . ILE A 1 81 ? -7.587 -1.098 1.008 1.00 93.38 81 ILE A O 1
ATOM 664 N N . LEU A 1 82 ? -7.582 0.933 0.060 1.00 90.62 82 LEU A N 1
ATOM 665 C CA . LEU A 1 82 ? -8.350 1.570 1.137 1.00 90.62 82 LEU A CA 1
ATOM 666 C C . LEU A 1 82 ? -9.762 0.982 1.275 1.00 90.62 82 LEU A C 1
ATOM 668 O O . LEU A 1 82 ? -10.239 0.792 2.391 1.00 90.62 82 LEU A O 1
ATOM 672 N N . GLN A 1 83 ? -10.428 0.656 0.164 1.00 91.81 83 GLN A N 1
ATOM 673 C CA . GLN A 1 83 ? -11.734 -0.011 0.184 1.00 91.81 83 GLN A CA 1
ATOM 674 C C . GLN A 1 83 ? -11.646 -1.408 0.800 1.00 91.81 83 GLN A C 1
ATOM 676 O O . GLN A 1 83 ? -12.511 -1.788 1.589 1.00 91.81 83 GLN A O 1
ATOM 681 N N . ARG A 1 84 ? -10.586 -2.160 0.486 1.00 94.19 84 ARG A N 1
ATOM 682 C CA . ARG A 1 84 ? -10.345 -3.470 1.089 1.00 94.19 84 ARG A CA 1
ATOM 683 C C . ARG A 1 84 ? -10.061 -3.362 2.588 1.00 94.19 84 ARG A C 1
ATOM 685 O O . ARG A 1 84 ? -10.636 -4.125 3.358 1.00 94.19 84 ARG A O 1
ATOM 692 N N . LEU A 1 85 ? -9.238 -2.402 3.010 1.00 91.94 85 LEU A N 1
ATOM 693 C CA . LEU A 1 85 ? -9.004 -2.123 4.431 1.00 91.94 85 LEU A CA 1
ATOM 694 C C . LEU A 1 85 ? -10.314 -1.787 5.151 1.00 91.94 85 LEU A C 1
ATOM 696 O O . LEU A 1 85 ? -10.617 -2.380 6.183 1.00 91.94 85 LEU A O 1
ATOM 700 N N . ALA A 1 86 ? -11.132 -0.904 4.575 1.00 91.38 86 ALA A N 1
ATOM 701 C CA . ALA A 1 86 ? -12.433 -0.562 5.138 1.00 91.38 86 ALA A CA 1
ATOM 702 C C . ALA A 1 86 ? -13.342 -1.794 5.278 1.00 91.38 86 ALA A C 1
ATOM 704 O O . ALA A 1 86 ? -13.971 -1.976 6.318 1.00 91.38 86 ALA A O 1
ATOM 705 N N . TYR A 1 87 ? -13.348 -2.685 4.281 1.00 92.69 87 TYR A N 1
ATOM 706 C CA . TYR A 1 87 ? -14.076 -3.952 4.345 1.00 92.69 87 TYR A CA 1
ATOM 707 C C . TYR A 1 87 ? -13.587 -4.858 5.489 1.00 92.69 87 TYR A C 1
ATOM 709 O O . TYR A 1 87 ? -14.408 -5.354 6.261 1.00 92.69 87 TYR A O 1
ATOM 717 N N . LEU A 1 88 ? -12.269 -5.049 5.637 1.00 91.69 88 LEU A N 1
ATOM 718 C CA . LEU A 1 88 ? -11.688 -5.898 6.689 1.00 91.69 88 LEU A CA 1
ATOM 719 C C . LEU A 1 88 ? -12.012 -5.388 8.099 1.00 91.69 88 LEU A C 1
ATOM 721 O O . LEU A 1 88 ? -12.339 -6.179 8.983 1.00 91.69 88 LEU A O 1
ATOM 725 N N . TYR A 1 89 ? -11.973 -4.071 8.294 1.00 89.12 89 TYR A N 1
ATOM 726 C CA . TYR A 1 89 ? -12.249 -3.438 9.585 1.00 89.12 89 TYR A CA 1
ATOM 727 C C . TYR A 1 89 ? -13.718 -3.047 9.782 1.00 89.12 89 TYR A C 1
ATOM 729 O O . TYR A 1 89 ? -14.055 -2.466 10.812 1.00 89.12 89 TYR A O 1
ATOM 737 N N . LYS A 1 90 ? -14.598 -3.368 8.820 1.00 86.31 90 LYS A N 1
ATOM 738 C CA . LYS A 1 90 ? -16.016 -2.962 8.809 1.00 86.31 90 LYS A CA 1
ATOM 739 C C . LYS A 1 90 ? -16.193 -1.459 9.050 1.00 86.31 90 LYS A C 1
ATOM 741 O O . LYS A 1 90 ? -17.134 -1.028 9.712 1.00 86.31 90 LYS A O 1
ATOM 746 N N . ILE A 1 91 ? -15.260 -0.669 8.526 1.00 79.81 91 ILE A N 1
ATOM 747 C CA . ILE A 1 91 ? -15.334 0.784 8.554 1.00 79.81 91 ILE A CA 1
ATOM 748 C C . ILE A 1 91 ? -16.328 1.161 7.465 1.00 79.81 91 ILE A C 1
ATOM 750 O O . ILE A 1 91 ? -16.072 0.931 6.281 1.00 79.81 91 ILE A O 1
ATOM 754 N N . GLU A 1 92 ? -17.473 1.718 7.849 1.00 68.19 92 GLU A N 1
ATOM 755 C CA . GLU A 1 92 ? -18.365 2.305 6.857 1.00 68.19 92 GLU A CA 1
ATOM 756 C C . GLU A 1 92 ? -17.626 3.467 6.183 1.00 68.19 92 GLU A C 1
ATOM 758 O O . GLU A 1 92 ? -17.085 4.333 6.881 1.00 68.19 92 GLU A O 1
ATOM 763 N N . PRO A 1 93 ? -17.532 3.491 4.839 1.00 59.59 93 PRO A N 1
ATOM 764 C CA . PRO A 1 93 ? -16.923 4.619 4.161 1.00 59.59 93 PRO A CA 1
ATOM 765 C C . PRO A 1 93 ? -17.713 5.856 4.566 1.00 59.59 93 PRO A C 1
ATOM 767 O O . PRO A 1 93 ? -18.934 5.870 4.423 1.00 59.59 93 PRO A O 1
ATOM 770 N N . ALA A 1 94 ? -17.022 6.865 5.103 1.00 57.59 94 ALA A N 1
ATOM 771 C CA . ALA A 1 94 ? -17.644 8.121 5.484 1.00 57.59 94 ALA A CA 1
ATOM 772 C C . ALA A 1 94 ? -18.401 8.663 4.267 1.00 57.59 94 ALA A C 1
ATOM 774 O O . ALA A 1 94 ? -17.800 9.138 3.302 1.00 57.59 94 ALA A O 1
ATOM 775 N N . VAL A 1 95 ? -19.725 8.513 4.282 1.00 57.12 95 VAL A N 1
ATOM 776 C CA . VAL A 1 95 ? -20.601 9.121 3.295 1.00 57.12 95 VAL A CA 1
ATOM 777 C C . VAL A 1 95 ? -20.511 10.610 3.583 1.00 57.12 95 VAL A C 1
ATOM 779 O O . VAL A 1 95 ? -21.082 11.089 4.561 1.00 57.12 95 VAL A O 1
ATOM 782 N N . GLU A 1 96 ? -19.740 11.347 2.783 1.00 51.16 96 GLU A N 1
ATOM 783 C CA . GLU A 1 96 ? -19.891 12.797 2.754 1.00 51.16 96 GLU A CA 1
ATOM 784 C C . GLU A 1 96 ? -21.318 13.069 2.265 1.00 51.16 96 GLU A C 1
ATOM 786 O O . GLU A 1 96 ? -21.630 12.932 1.083 1.00 51.16 96 GLU A O 1
ATOM 791 N N . ALA A 1 97 ? -22.209 13.378 3.208 1.00 43.28 97 ALA A N 1
ATOM 792 C CA . ALA A 1 97 ? -23.469 14.031 2.917 1.00 43.28 97 ALA A CA 1
ATOM 793 C C . ALA A 1 97 ? -23.135 15.411 2.332 1.00 43.28 97 ALA A C 1
ATOM 795 O O . ALA A 1 97 ? -22.667 16.298 3.049 1.00 43.28 97 ALA A O 1
ATOM 796 N N . GLY A 1 98 ? -23.329 15.554 1.023 1.00 39.91 98 GLY A N 1
ATOM 797 C CA . GLY A 1 98 ? -23.130 16.788 0.269 1.00 39.91 98 GLY A CA 1
ATOM 798 C C . GLY A 1 98 ? -23.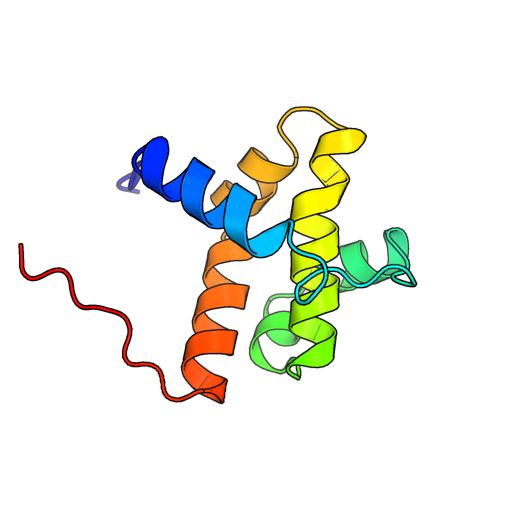691 16.664 -1.132 1.00 39.91 98 GLY A C 1
ATOM 799 O O . GLY A 1 98 ? -22.956 16.146 -2.000 1.00 39.91 98 GLY A O 1
#

Foldseek 3Di:
DDDPDDDVVVVVVVLVVCPDPVLADPPADLVVLVVQLVDLVSLLPDDPVNLSSNSNNLNCVCVVDPCSVVVCVVVCSVVSSVVNVCVVVVPDPPPPPD